Protein AF-A0A658NGP6-F1 (afdb_monomer)

pLDDT: mean 93.29, std 5.99, range [62.69, 97.69]

Mean predicted aligned error: 3.24 Å

Nearest PDB structures (foldseek):
  7xmd-assembly1_D  TM=6.388E-01  e=5.912E+00  Escherichia coli
  2key-assembly1_A  TM=7.628E-01  e=8.163E+00  Bacteroides fragilis NCTC 9343
  6o35-assembly1_B-2  TM=3.770E-01  e=5.1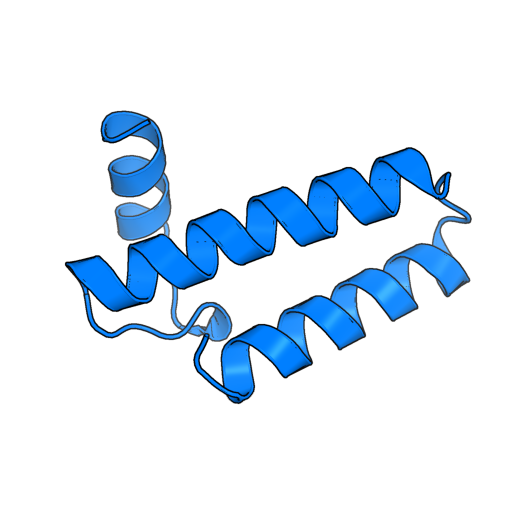97E+00  synthetic construct
  5jdk-assembly1_A  TM=4.063E-01  e=5.912E+00  Schizosaccharomyces pombe 972h-
  6o35-assembly1_A  TM=3.656E-01  e=7.175E+00  synthetic construct

Sequence (64 aa):
MSDASTASIDRFIDALWLEDGLSPNTLAAYRRDLSLFAAWLRAEDSQALDATTENQLQRYFAAR

Solvent-accessible surface area (backbone atoms only — not comparable to full-atom values): 3735 Å² total; per-residue (Å²): 121,56,72,65,37,50,54,53,51,50,53,52,50,54,48,43,49,74,75,68,65,57,53,71,67,57,52,51,49,52,53,51,53,54,48,51,50,36,43,48,38,36,73,77,68,70,40,50,50,92,71,61,52,71,67,57,53,55,50,51,63,73,76,104

Radius of gyration: 12.29 Å; Cα contacts (8 Å, |Δi|>4): 43; chains: 1; bounding box: 25×20×33 Å

Secondary structure (DSSP, 8-state):
--HHHHHHHHHHHHHHHHHS---HHHHHHHHHHHHHHHHHHHHHH---GGG--HHHHHHHHHT-

Foldseek 3Di:
DPPVQLVVLVVVLVCCCVPVVDDPVVSVVSSVVSVVLQVVCCVPPVDGSVPDDVVSVVVVVVVD

Structure (mmCIF, N/CA/C/O backbone):
data_AF-A0A658NGP6-F1
#
_entry.id   AF-A0A658NGP6-F1
#
loop_
_atom_site.group_PDB
_atom_site.id
_atom_site.type_symbol
_atom_site.label_atom_id
_atom_site.label_alt_id
_atom_site.label_comp_id
_atom_site.label_asym_id
_atom_site.label_entity_id
_atom_site.label_seq_id
_atom_site.pdbx_PDB_ins_code
_atom_site.Cartn_x
_atom_site.Cartn_y
_atom_site.Cartn_z
_atom_site.occupancy
_atom_site.B_iso_or_equiv
_atom_site.auth_seq_id
_atom_site.auth_comp_id
_atom_site.auth_asym_id
_atom_site.auth_atom_id
_atom_site.pdbx_PDB_model_num
ATOM 1 N N . MET A 1 1 ? -6.175 -12.451 3.998 1.00 62.69 1 MET A N 1
ATOM 2 C CA . MET A 1 1 ? -6.387 -11.286 3.112 1.00 62.69 1 MET A CA 1
ATOM 3 C C . MET A 1 1 ? -7.832 -11.300 2.651 1.00 62.69 1 MET A C 1
ATOM 5 O O . MET A 1 1 ? -8.348 -12.392 2.499 1.00 62.69 1 MET A O 1
ATOM 9 N N . SER A 1 2 ? -8.521 -10.164 2.556 1.00 75.12 2 SER A N 1
ATOM 10 C CA . SER A 1 2 ? -9.826 -10.080 1.903 1.00 75.12 2 SER A CA 1
ATOM 11 C C . SER A 1 2 ? -9.548 -10.138 0.414 1.00 75.12 2 SE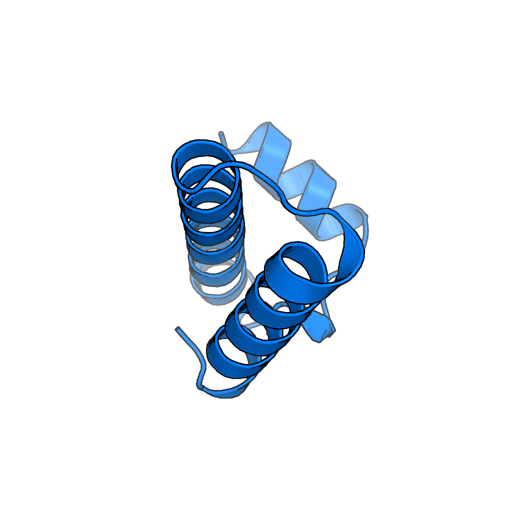R A C 1
ATOM 13 O O . SER A 1 2 ? -8.570 -9.534 -0.035 1.00 75.12 2 SER A O 1
ATOM 15 N N . ASP A 1 3 ? -10.400 -10.830 -0.334 1.00 81.81 3 ASP A N 1
ATOM 16 C CA . ASP A 1 3 ? -10.201 -11.026 -1.773 1.00 81.81 3 ASP A CA 1
ATOM 17 C C . ASP A 1 3 ? -10.062 -9.691 -2.519 1.00 81.81 3 ASP A C 1
ATOM 19 O O . ASP A 1 3 ? -9.231 -9.563 -3.415 1.00 81.81 3 ASP A O 1
ATOM 23 N N . ALA A 1 4 ? -10.779 -8.657 -2.064 1.00 87.44 4 ALA A N 1
ATOM 24 C CA . ALA A 1 4 ? -10.674 -7.300 -2.595 1.00 87.44 4 ALA A CA 1
ATOM 25 C C . ALA A 1 4 ? -9.264 -6.691 -2.447 1.00 87.44 4 ALA A C 1
ATOM 27 O O . ALA A 1 4 ? -8.709 -6.205 -3.429 1.00 87.44 4 ALA A O 1
ATOM 28 N N . SER A 1 5 ? -8.648 -6.759 -1.256 1.00 93.81 5 SER A N 1
ATOM 29 C CA . SER A 1 5 ? -7.299 -6.207 -1.046 1.00 93.81 5 SER A CA 1
ATOM 30 C C . SER A 1 5 ? -6.252 -6.948 -1.878 1.00 93.81 5 SER A C 1
ATOM 32 O O . SER A 1 5 ? -5.348 -6.315 -2.413 1.00 93.81 5 SER A O 1
ATOM 34 N N . THR A 1 6 ? -6.367 -8.276 -1.997 1.00 94.25 6 THR A N 1
ATOM 35 C CA . THR A 1 6 ? -5.450 -9.072 -2.829 1.00 94.25 6 THR A CA 1
ATOM 36 C C . THR A 1 6 ? -5.532 -8.639 -4.290 1.00 94.25 6 THR A C 1
ATOM 38 O O . THR A 1 6 ? -4.507 -8.332 -4.889 1.00 94.25 6 THR A O 1
ATOM 41 N N . ALA A 1 7 ? -6.748 -8.521 -4.830 1.00 95.69 7 ALA A N 1
ATOM 42 C CA . ALA A 1 7 ? -6.959 -8.112 -6.215 1.00 95.69 7 ALA A CA 1
ATOM 43 C C . ALA A 1 7 ? -6.416 -6.702 -6.508 1.00 95.69 7 ALA A C 1
ATOM 45 O O . ALA A 1 7 ? -5.876 -6.458 -7.586 1.00 95.69 7 ALA A O 1
ATOM 46 N N . SER A 1 8 ? -6.530 -5.766 -5.561 1.00 96.38 8 SER A N 1
ATOM 47 C CA . SER A 1 8 ? -5.966 -4.419 -5.718 1.00 96.38 8 SER A CA 1
ATOM 48 C C . SER A 1 8 ? -4.437 -4.404 -5.659 1.00 96.38 8 SER A C 1
ATOM 50 O O . SER A 1 8 ? -3.820 -3.696 -6.453 1.00 96.38 8 SER A O 1
ATOM 52 N N . ILE A 1 9 ? -3.818 -5.229 -4.806 1.00 97.31 9 ILE A N 1
ATOM 53 C CA . ILE A 1 9 ? -2.355 -5.402 -4.788 1.00 97.31 9 ILE A CA 1
ATOM 54 C C . ILE A 1 9 ? -1.871 -5.984 -6.119 1.00 97.31 9 ILE A C 1
ATOM 56 O O . ILE A 1 9 ? -0.910 -5.470 -6.681 1.00 97.31 9 ILE A O 1
ATOM 60 N N . ASP A 1 10 ? -2.534 -7.018 -6.640 1.00 96.50 10 ASP A N 1
ATOM 61 C CA . ASP A 1 10 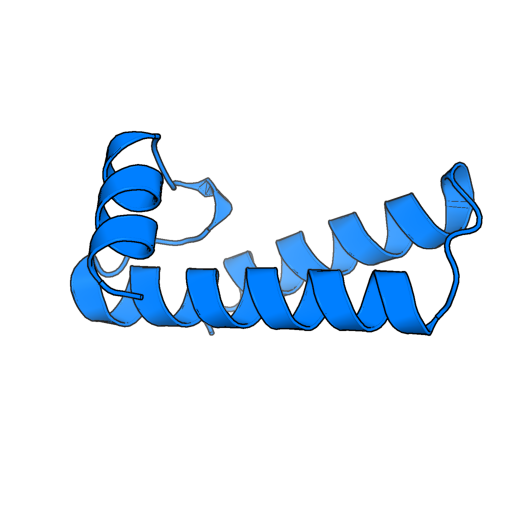? -2.154 -7.641 -7.912 1.00 96.50 10 ASP A CA 1
ATOM 62 C C . ASP A 1 10 ? -2.194 -6.639 -9.065 1.00 96.50 10 ASP A C 1
ATOM 64 O O . ASP A 1 10 ? -1.185 -6.444 -9.737 1.00 96.50 10 ASP A O 1
ATOM 68 N N . ARG A 1 11 ? -3.309 -5.911 -9.213 1.00 95.94 11 ARG A N 1
ATOM 69 C CA . ARG A 1 11 ? -3.444 -4.878 -10.252 1.00 95.94 11 ARG A CA 1
ATOM 70 C C . ARG A 1 11 ? -2.373 -3.794 -10.156 1.00 95.94 11 ARG A C 1
ATOM 72 O O . ARG A 1 11 ? -1.868 -3.351 -11.182 1.00 95.94 11 ARG A O 1
ATOM 79 N N . PHE A 1 12 ? -2.036 -3.356 -8.944 1.00 95.31 12 PHE A N 1
ATOM 80 C CA . PHE A 1 12 ? -1.001 -2.344 -8.735 1.00 95.31 12 PHE A CA 1
ATOM 81 C C . PHE A 1 12 ? 0.386 -2.853 -9.144 1.00 95.31 12 PHE A C 1
ATOM 83 O O . PHE A 1 12 ? 1.128 -2.151 -9.827 1.00 95.31 12 PHE A O 1
ATOM 90 N N . ILE A 1 13 ? 0.730 -4.085 -8.764 1.00 96.62 13 ILE A N 1
ATOM 91 C CA . ILE A 1 13 ? 2.016 -4.694 -9.118 1.00 96.62 13 ILE A CA 1
ATOM 92 C C . ILE A 1 13 ? 2.125 -4.927 -10.629 1.00 96.62 13 ILE A C 1
ATOM 94 O O . ILE A 1 13 ? 3.179 -4.649 -11.200 1.00 96.62 13 ILE A O 1
ATOM 98 N N . ASP A 1 14 ? 1.051 -5.383 -11.274 1.00 95.25 14 ASP A N 1
ATOM 99 C CA . ASP A 1 14 ? 1.018 -5.588 -12.724 1.00 95.25 14 ASP A CA 1
ATOM 100 C C . ASP A 1 14 ? 1.208 -4.266 -13.485 1.00 95.25 14 ASP A C 1
ATOM 102 O O . ASP A 1 14 ? 1.963 -4.218 -14.459 1.00 95.25 14 ASP A O 1
ATOM 106 N N . ALA A 1 15 ? 0.588 -3.177 -13.010 1.00 94.81 15 ALA A N 1
ATOM 107 C CA . ALA A 1 15 ? 0.765 -1.843 -13.584 1.00 94.81 15 ALA A CA 1
ATOM 108 C C . ALA A 1 15 ? 2.220 -1.356 -13.465 1.00 94.81 15 ALA A C 1
ATOM 110 O O . ALA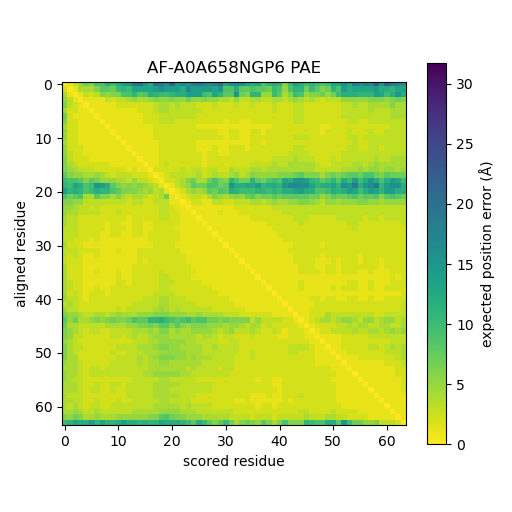 A 1 15 ? 2.817 -0.964 -14.464 1.00 94.81 15 ALA A O 1
ATOM 111 N N . LEU A 1 16 ? 2.832 -1.469 -12.279 1.00 93.31 16 LEU A N 1
ATOM 112 C CA . LEU A 1 16 ? 4.234 -1.080 -12.069 1.00 93.31 16 LEU A CA 1
ATOM 113 C C . LEU A 1 16 ? 5.223 -1.906 -12.902 1.00 93.31 16 LEU A C 1
ATOM 115 O O . LEU A 1 16 ? 6.276 -1.408 -13.301 1.00 93.31 16 LEU A O 1
ATOM 119 N N . TRP A 1 17 ? 4.916 -3.181 -13.150 1.00 91.75 17 TRP A N 1
ATOM 120 C CA . TRP A 1 17 ? 5.747 -4.018 -14.010 1.00 91.75 17 TRP A CA 1
ATOM 121 C C . TRP A 1 17 ? 5.698 -3.554 -15.471 1.00 91.75 17 TRP A C 1
ATOM 123 O O . TRP A 1 17 ? 6.739 -3.511 -16.128 1.00 91.75 17 TRP A O 1
ATOM 133 N N . LEU A 1 18 ? 4.510 -3.188 -15.963 1.00 90.38 18 LEU A N 1
ATOM 134 C CA . LEU A 1 18 ? 4.301 -2.774 -17.350 1.00 90.38 18 LEU A CA 1
ATOM 135 C C . LEU A 1 18 ? 4.811 -1.354 -17.637 1.00 90.38 18 LEU A C 1
ATOM 137 O O . LEU A 1 18 ? 5.369 -1.119 -18.708 1.00 90.38 18 LEU A O 1
ATOM 141 N N . GLU A 1 19 ? 4.601 -0.419 -16.710 1.00 87.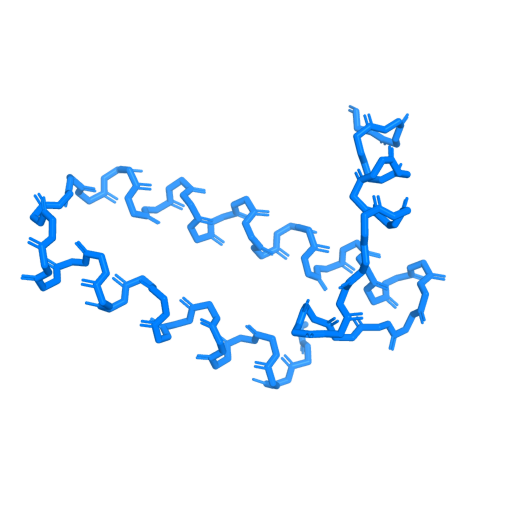06 19 GLU A N 1
ATOM 142 C CA . GLU A 1 19 ? 4.847 1.013 -16.929 1.00 87.06 19 GLU A CA 1
ATOM 143 C C . GLU A 1 19 ? 6.263 1.442 -16.525 1.00 87.06 19 GLU A C 1
ATOM 145 O O . GLU A 1 19 ? 6.935 2.142 -17.283 1.00 87.06 19 GLU A O 1
ATOM 150 N N . ASP A 1 20 ? 6.744 0.978 -15.369 1.00 81.88 20 ASP A N 1
ATOM 151 C CA . ASP A 1 20 ? 7.983 1.481 -14.761 1.00 81.88 20 ASP A CA 1
ATOM 152 C C . ASP A 1 20 ? 9.174 0.522 -14.912 1.00 81.88 20 ASP A C 1
ATOM 154 O O . ASP A 1 20 ? 10.306 0.866 -14.560 1.00 81.88 20 ASP A O 1
ATOM 158 N N . GLY A 1 21 ? 8.945 -0.701 -15.412 1.00 84.19 21 GLY A N 1
ATOM 159 C CA . GLY A 1 21 ? 9.993 -1.710 -15.608 1.00 84.19 21 GLY A CA 1
ATOM 160 C C . GLY A 1 21 ? 10.768 -2.039 -14.326 1.00 84.19 21 GLY A C 1
ATOM 161 O O . GLY A 1 21 ? 11.957 -2.370 -14.385 1.00 84.19 21 GLY A O 1
ATOM 162 N N . LEU A 1 22 ? 10.123 -1.902 -13.159 1.00 90.31 22 LEU A N 1
ATOM 163 C CA . LEU A 1 22 ? 10.777 -2.070 -11.864 1.00 90.31 22 LEU A CA 1
ATOM 164 C C . LEU A 1 22 ? 11.386 -3.464 -11.717 1.00 90.31 22 LEU A C 1
ATOM 166 O O . LEU A 1 22 ? 10.864 -4.471 -12.201 1.00 90.31 22 LEU A O 1
ATOM 170 N N . SER A 1 23 ? 12.495 -3.525 -10.976 1.00 95.00 23 SER A N 1
ATOM 171 C CA . SER A 1 23 ? 13.166 -4.796 -10.719 1.00 95.00 23 SER A CA 1
ATOM 172 C C . SER A 1 23 ? 12.231 -5.791 -10.007 1.00 95.00 23 SER A C 1
ATOM 174 O O . SER A 1 23 ? 11.419 -5.376 -9.169 1.00 95.00 23 SER A O 1
ATOM 176 N N . PRO A 1 24 ? 12.393 -7.110 -10.233 1.00 94.12 24 PRO A N 1
ATOM 177 C CA . PRO A 1 24 ? 11.614 -8.130 -9.530 1.00 94.12 24 PRO A CA 1
ATOM 178 C C . PRO A 1 24 ? 11.684 -8.003 -8.002 1.00 94.12 24 PRO A C 1
ATOM 180 O O . PRO A 1 24 ? 10.693 -8.229 -7.312 1.00 94.12 24 PRO A O 1
ATOM 183 N N . ASN A 1 25 ? 12.837 -7.586 -7.469 1.00 96.44 25 ASN A N 1
ATOM 184 C CA . ASN A 1 25 ? 13.028 -7.396 -6.032 1.00 96.44 25 ASN A CA 1
ATOM 185 C C . ASN A 1 25 ? 12.214 -6.212 -5.496 1.00 96.44 25 ASN A C 1
ATOM 187 O O . ASN A 1 25 ? 11.640 -6.309 -4.413 1.00 96.44 25 ASN A O 1
ATOM 191 N N . THR A 1 26 ? 12.129 -5.116 -6.254 1.00 95.75 26 THR A N 1
ATOM 192 C CA . THR A 1 26 ? 11.321 -3.946 -5.882 1.00 95.75 26 THR A CA 1
ATOM 193 C C . THR A 1 26 ? 9.834 -4.295 -5.878 1.00 95.75 26 THR A C 1
ATOM 195 O O . THR A 1 26 ? 9.141 -4.014 -4.903 1.00 95.75 26 THR A O 1
ATOM 198 N N . LEU A 1 27 ? 9.353 -4.984 -6.919 1.00 96.69 27 LEU A N 1
ATOM 199 C CA . LEU A 1 27 ? 7.962 -5.442 -6.999 1.0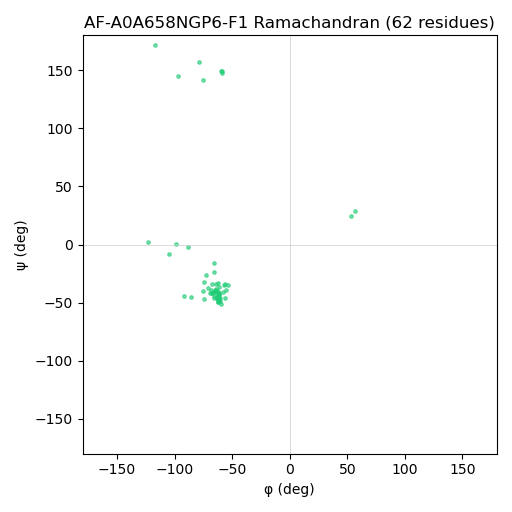0 96.69 27 LEU A CA 1
ATOM 200 C C . LEU A 1 27 ? 7.619 -6.414 -5.861 1.00 96.69 27 LEU A C 1
ATOM 202 O O . LEU A 1 27 ? 6.566 -6.298 -5.233 1.00 96.69 27 LEU A O 1
ATOM 206 N N . ALA A 1 28 ? 8.526 -7.343 -5.542 1.00 97.19 28 ALA A N 1
ATOM 207 C CA . ALA A 1 28 ? 8.354 -8.266 -4.423 1.00 97.19 28 ALA A CA 1
ATOM 208 C C . ALA A 1 28 ? 8.304 -7.539 -3.067 1.00 97.19 28 ALA A C 1
ATOM 210 O O . ALA A 1 28 ? 7.478 -7.890 -2.221 1.00 97.19 28 ALA A O 1
ATOM 211 N N . ALA A 1 29 ? 9.143 -6.516 -2.867 1.00 97.56 29 ALA A N 1
ATOM 212 C CA . ALA A 1 29 ? 9.129 -5.693 -1.660 1.00 97.56 29 ALA A CA 1
ATOM 213 C C . ALA A 1 29 ? 7.794 -4.949 -1.505 1.00 97.56 29 ALA A C 1
ATOM 215 O O . ALA A 1 29 ? 7.142 -5.083 -0.472 1.00 97.56 29 ALA A O 1
ATOM 216 N N . TYR A 1 30 ? 7.319 -4.272 -2.555 1.00 97.06 30 TYR A N 1
ATOM 217 C CA . TYR A 1 30 ? 6.026 -3.579 -2.529 1.00 97.06 30 TYR A CA 1
ATOM 218 C C . TYR A 1 30 ? 4.857 -4.525 -2.273 1.00 97.06 30 TYR A C 1
ATOM 220 O O . TYR A 1 30 ? 4.025 -4.258 -1.406 1.00 97.06 30 TYR A O 1
ATOM 228 N N . ARG A 1 31 ? 4.816 -5.673 -2.960 1.00 97.69 31 ARG A N 1
ATOM 229 C CA . ARG A 1 31 ? 3.789 -6.696 -2.730 1.00 97.69 31 ARG A CA 1
ATOM 230 C C . ARG A 1 31 ? 3.775 -7.146 -1.274 1.00 97.69 31 ARG A C 1
ATOM 232 O O . ARG A 1 31 ? 2.702 -7.257 -0.679 1.00 97.69 31 ARG A O 1
ATOM 239 N N . ARG A 1 32 ? 4.948 -7.4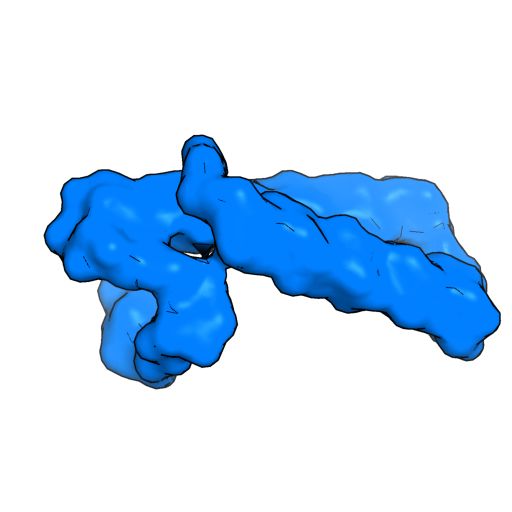17 -0.699 1.00 97.62 32 ARG A N 1
ATOM 240 C CA . ARG A 1 32 ? 5.085 -7.842 0.696 1.00 97.62 32 ARG A CA 1
ATOM 241 C C . ARG A 1 32 ? 4.588 -6.765 1.653 1.00 97.62 32 ARG A C 1
ATOM 243 O O . ARG A 1 32 ? 3.792 -7.077 2.536 1.00 97.62 32 ARG A O 1
ATOM 250 N N . ASP A 1 33 ? 5.025 -5.527 1.473 1.00 97.25 33 ASP A N 1
ATOM 251 C CA . ASP A 1 33 ? 4.706 -4.440 2.397 1.00 97.25 33 ASP A CA 1
ATOM 252 C C . ASP A 1 33 ? 3.213 -4.080 2.350 1.00 97.25 33 ASP A C 1
ATOM 254 O O . ASP A 1 33 ? 2.575 -3.975 3.401 1.00 97.25 33 ASP A O 1
ATOM 258 N N . LEU A 1 34 ? 2.611 -4.026 1.156 1.00 97.25 34 LEU A N 1
ATOM 259 C CA . LEU A 1 34 ? 1.164 -3.842 0.995 1.00 97.25 34 LEU A CA 1
ATOM 260 C C . LEU A 1 34 ? 0.360 -5.012 1.578 1.00 97.25 34 LEU A C 1
ATOM 262 O O . LEU A 1 34 ? -0.679 -4.796 2.201 1.00 97.25 34 LEU A O 1
ATOM 266 N N . SER A 1 35 ? 0.843 -6.250 1.426 1.00 97.25 35 SER A N 1
ATOM 267 C CA . SER A 1 35 ? 0.179 -7.431 1.996 1.00 97.25 35 SER A CA 1
ATOM 268 C C . SER A 1 35 ? 0.201 -7.416 3.524 1.00 97.25 35 SER A C 1
ATOM 270 O O . SER A 1 35 ? -0.801 -7.751 4.157 1.00 97.25 35 SER A O 1
ATOM 272 N N . LEU A 1 36 ? 1.323 -7.008 4.128 1.00 96.75 36 LEU A N 1
ATOM 273 C CA . LEU A 1 36 ? 1.444 -6.853 5.578 1.00 96.75 36 LEU A CA 1
ATOM 274 C C . LEU A 1 36 ? 0.497 -5.769 6.094 1.00 96.75 36 LEU A C 1
ATOM 276 O O . LEU A 1 36 ? -0.246 -6.015 7.046 1.00 96.75 36 LEU A O 1
ATOM 280 N N . PHE A 1 37 ? 0.449 -4.616 5.426 1.00 96.94 37 PHE A N 1
ATOM 281 C CA . PHE A 1 37 ? -0.467 -3.544 5.800 1.00 96.94 37 PHE A CA 1
ATOM 282 C C . PHE A 1 37 ? -1.940 -3.966 5.658 1.00 96.94 37 PHE A C 1
ATOM 284 O O . PHE A 1 37 ? -2.727 -3.805 6.589 1.00 96.94 37 PHE A O 1
ATOM 291 N N . ALA A 1 38 ? -2.316 -4.620 4.554 1.00 96.56 38 ALA A N 1
ATOM 292 C CA . ALA A 1 38 ? -3.668 -5.142 4.344 1.00 96.56 38 ALA A CA 1
ATOM 293 C C . ALA A 1 38 ? -4.051 -6.282 5.308 1.00 96.56 38 ALA A C 1
ATOM 295 O O . ALA A 1 38 ? -5.240 -6.567 5.502 1.00 96.56 38 ALA A O 1
ATOM 296 N N . ALA A 1 39 ? -3.075 -7.002 5.863 1.00 95.62 39 ALA A N 1
ATOM 297 C CA . ALA A 1 39 ? -3.302 -7.972 6.928 1.00 95.62 39 ALA A CA 1
ATOM 298 C C . ALA A 1 39 ? -3.565 -7.268 8.261 1.00 95.62 39 ALA A C 1
ATOM 300 O O . ALA A 1 39 ? -4.559 -7.587 8.912 1.00 95.62 39 ALA A O 1
ATOM 301 N N . TRP A 1 40 ? -2.736 -6.282 8.605 1.00 96.06 40 TRP A N 1
ATOM 302 C CA . TRP A 1 40 ? -2.874 -5.481 9.818 1.00 96.06 40 TRP A CA 1
ATOM 303 C C . TRP A 1 40 ? -4.201 -4.705 9.859 1.00 96.06 40 TRP A C 1
ATOM 305 O O . TRP A 1 40 ? -4.943 -4.835 10.827 1.00 96.06 40 TRP A O 1
ATOM 315 N N . LEU A 1 41 ? -4.582 -4.025 8.768 1.00 95.62 41 LEU A N 1
ATOM 316 C CA . LEU A 1 41 ? -5.857 -3.295 8.658 1.00 95.62 41 LEU A CA 1
ATOM 317 C C . LEU A 1 41 ? -7.081 -4.166 8.950 1.00 95.62 41 LEU A C 1
ATOM 319 O O . LEU A 1 41 ? -8.038 -3.723 9.583 1.00 95.62 41 LEU A O 1
ATOM 323 N N . ARG A 1 42 ? -7.068 -5.422 8.491 1.00 93.69 42 ARG A N 1
ATOM 324 C CA . ARG A 1 42 ? -8.177 -6.335 8.781 1.00 93.69 42 ARG A CA 1
ATOM 325 C C . ARG A 1 42 ? -8.171 -6.847 10.207 1.00 93.69 42 ARG A C 1
ATOM 327 O O . ARG A 1 42 ? -9.250 -7.121 10.715 1.00 93.69 42 ARG A O 1
ATOM 334 N N . ALA A 1 43 ? -7.001 -7.016 10.814 1.00 93.88 43 ALA A N 1
ATOM 335 C CA . ALA A 1 43 ? -6.912 -7.450 12.200 1.00 93.88 43 ALA A CA 1
ATOM 336 C C . ALA A 1 43 ? -7.415 -6.359 13.159 1.00 93.88 43 ALA A C 1
ATOM 338 O O . ALA A 1 43 ? -8.150 -6.673 14.087 1.00 93.88 43 ALA A O 1
ATOM 339 N N . GLU A 1 44 ? -7.065 -5.098 12.900 1.00 92.69 44 GLU A N 1
ATOM 340 C CA . GLU A 1 44 ? -7.392 -3.971 13.782 1.00 92.69 44 GLU A CA 1
ATOM 341 C C . GLU A 1 44 ? -8.780 -3.376 13.517 1.00 92.69 44 GLU A C 1
ATOM 343 O O . GLU A 1 44 ? -9.542 -3.144 14.450 1.00 92.69 44 GLU A O 1
ATOM 348 N N . ASP A 1 45 ? -9.129 -3.154 12.246 1.00 88.38 45 ASP A N 1
ATOM 349 C CA . ASP A 1 45 ? -10.287 -2.330 11.875 1.00 88.38 45 ASP A CA 1
ATOM 350 C C . ASP A 1 45 ? -11.302 -3.080 10.990 1.00 88.38 45 ASP A C 1
ATOM 352 O O . ASP A 1 45 ? -12.291 -2.502 10.543 1.00 88.38 45 ASP A O 1
ATOM 356 N N . SER A 1 46 ? -11.070 -4.369 10.690 1.00 91.31 46 SER A N 1
ATOM 357 C CA . SER A 1 46 ? -11.854 -5.145 9.705 1.00 91.31 46 SER A CA 1
ATOM 358 C C . SER A 1 46 ? -11.959 -4.469 8.326 1.00 91.31 46 SER A C 1
ATOM 360 O O . SER A 1 46 ? -12.879 -4.740 7.552 1.00 91.31 46 SER A O 1
ATOM 362 N N . GLN A 1 47 ? -10.996 -3.605 7.995 1.00 92.69 47 GLN A N 1
ATOM 363 C CA . GLN A 1 47 ? -11.052 -2.736 6.824 1.00 92.69 47 GLN A CA 1
ATOM 364 C C . GLN A 1 47 ? -10.282 -3.322 5.634 1.00 92.69 47 GLN A C 1
ATOM 366 O O . GLN A 1 47 ? -9.246 -3.976 5.784 1.00 92.69 47 GLN A O 1
ATOM 371 N N . ALA A 1 48 ? -10.797 -3.092 4.425 1.00 93.31 48 ALA A N 1
ATOM 372 C CA . ALA A 1 48 ? -10.084 -3.394 3.188 1.00 93.31 48 ALA A CA 1
ATOM 373 C C . ALA A 1 48 ? -9.034 -2.314 2.882 1.00 93.31 48 ALA A C 1
ATOM 375 O O . ALA A 1 48 ? -9.161 -1.172 3.319 1.00 93.31 48 ALA A O 1
ATOM 376 N N . LEU A 1 49 ? -8.020 -2.674 2.090 1.00 94.44 49 LEU A N 1
ATOM 377 C CA . LEU A 1 49 ? -6.917 -1.771 1.744 1.00 94.44 49 LEU A CA 1
ATOM 378 C C . LEU A 1 49 ? -7.434 -0.533 0.996 1.00 94.44 49 LEU A C 1
ATOM 380 O O . LEU A 1 49 ? -7.090 0.585 1.351 1.00 94.44 49 LEU A O 1
ATOM 384 N N . ASP A 1 50 ? -8.342 -0.738 0.044 1.00 93.38 50 ASP A N 1
ATOM 385 C CA . ASP A 1 50 ? -8.931 0.318 -0.792 1.00 93.38 50 ASP A CA 1
ATOM 386 C C . ASP A 1 50 ? -9.803 1.307 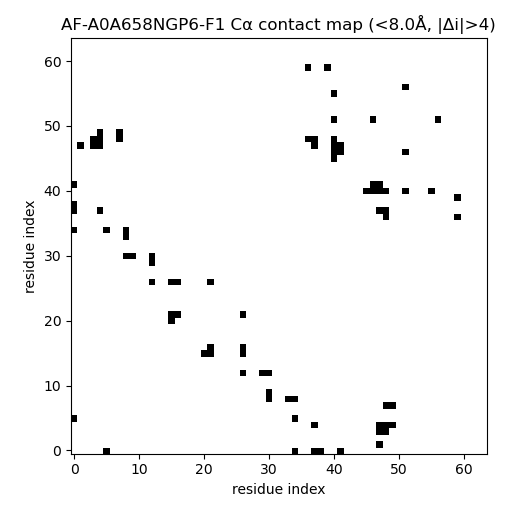-0.002 1.00 93.38 50 ASP A C 1
ATOM 388 O O . ASP A 1 50 ? -10.116 2.390 -0.486 1.00 93.38 50 ASP A O 1
ATOM 392 N N . ALA A 1 51 ? -10.200 0.935 1.217 1.00 93.88 51 ALA A N 1
ATOM 393 C CA . ALA A 1 51 ? -10.963 1.788 2.119 1.00 93.88 51 ALA A CA 1
ATOM 394 C C . ALA A 1 51 ? -10.076 2.471 3.172 1.00 93.88 51 ALA A C 1
ATOM 396 O O . ALA A 1 51 ? -10.603 3.156 4.042 1.00 93.88 51 ALA A O 1
ATOM 397 N N . THR A 1 52 ? -8.754 2.256 3.167 1.00 94.69 52 THR A N 1
ATOM 398 C CA . THR A 1 52 ? -7.842 2.838 4.164 1.00 94.69 52 THR A CA 1
ATOM 399 C C . THR A 1 52 ? -7.891 4.366 4.161 1.00 94.69 52 THR A C 1
ATOM 401 O O . THR A 1 52 ? -8.077 4.994 3.122 1.00 94.69 52 THR A O 1
ATOM 404 N N . THR A 1 53 ? -7.665 4.977 5.323 1.00 96.19 53 THR A N 1
ATOM 405 C CA . THR A 1 53 ? -7.454 6.426 5.445 1.00 96.19 53 THR A CA 1
ATOM 406 C C . THR A 1 53 ? -6.054 6.717 5.981 1.00 96.19 53 THR A C 1
ATOM 408 O O . THR A 1 53 ? -5.333 5.815 6.420 1.00 96.19 53 THR A O 1
ATOM 411 N N . GLU A 1 54 ? -5.668 7.992 5.970 1.00 96.88 54 GLU A N 1
ATOM 412 C CA . GLU A 1 54 ? -4.402 8.455 6.542 1.00 96.88 54 GLU A CA 1
ATOM 413 C C . GLU A 1 54 ? -4.261 8.092 8.029 1.00 96.88 54 GLU A C 1
ATOM 415 O O . GLU A 1 54 ? -3.172 7.738 8.477 1.00 96.88 54 GLU A O 1
ATOM 420 N N . ASN A 1 55 ? -5.358 8.097 8.797 1.00 96.56 55 ASN A N 1
ATOM 421 C CA . ASN A 1 55 ? -5.303 7.745 10.214 1.00 96.56 55 ASN A CA 1
ATOM 422 C C . ASN A 1 55 ? -4.842 6.294 10.429 1.00 96.56 55 ASN A C 1
ATOM 424 O O . ASN A 1 55 ? -3.997 6.041 11.289 1.00 96.56 55 ASN A O 1
ATOM 428 N N . GLN A 1 56 ? -5.339 5.343 9.629 1.00 96.38 56 GLN A N 1
ATOM 429 C CA . GLN A 1 56 ? -4.880 3.958 9.725 1.00 96.38 56 GLN A CA 1
ATOM 430 C C . GLN A 1 56 ? -3.421 3.801 9.289 1.00 96.38 56 GLN A C 1
ATOM 432 O O . GLN A 1 56 ? -2.704 2.999 9.882 1.00 96.38 56 GLN A O 1
ATOM 437 N N . LEU A 1 57 ? -2.955 4.582 8.308 1.00 95.44 57 LEU A N 1
ATOM 438 C CA . LEU A 1 57 ? -1.538 4.599 7.926 1.00 95.44 57 LEU A CA 1
ATOM 439 C C . LEU A 1 57 ? -0.652 5.062 9.089 1.00 95.44 57 LEU A C 1
ATOM 441 O O . LEU A 1 57 ? 0.332 4.401 9.415 1.00 95.44 57 LEU A O 1
ATOM 445 N N . GLN A 1 58 ? -1.025 6.154 9.761 1.00 97.06 58 GLN A N 1
ATOM 446 C CA . GLN A 1 58 ? -0.295 6.645 10.933 1.00 97.06 58 GLN A CA 1
ATOM 447 C C . GLN A 1 58 ? -0.289 5.620 12.075 1.00 97.06 58 GLN A C 1
ATOM 449 O O . GLN A 1 58 ? 0.755 5.377 12.681 1.00 97.06 58 GLN A O 1
ATOM 454 N N . ARG A 1 59 ? -1.431 4.973 12.341 1.00 96.81 59 ARG A N 1
ATOM 455 C CA . ARG A 1 59 ? -1.528 3.905 13.349 1.00 96.81 59 ARG A CA 1
ATOM 456 C C . ARG A 1 59 ? -0.655 2.700 12.998 1.00 96.81 59 ARG A C 1
ATOM 458 O O . ARG A 1 59 ? 0.007 2.171 13.884 1.00 96.81 59 ARG A O 1
ATOM 465 N N . TYR A 1 60 ? -0.613 2.294 11.730 1.00 96.50 60 TYR A N 1
ATOM 466 C CA . TYR A 1 60 ? 0.244 1.198 11.281 1.00 96.50 60 TYR A CA 1
ATOM 467 C C . TYR A 1 60 ? 1.725 1.511 11.499 1.00 96.50 60 TYR A C 1
ATOM 469 O O . TYR A 1 60 ? 2.446 0.672 12.031 1.00 96.50 60 TYR A O 1
ATOM 477 N N . PHE A 1 61 ? 2.171 2.727 11.162 1.00 95.62 61 PHE A N 1
ATOM 478 C CA . PHE A 1 61 ? 3.550 3.146 11.422 1.00 95.62 61 PHE A CA 1
ATOM 479 C C . 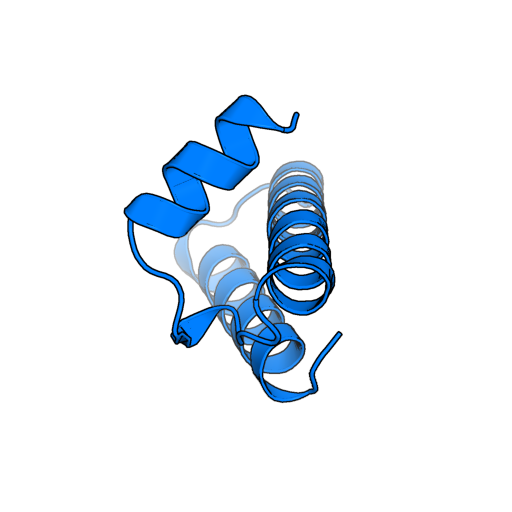PHE A 1 61 ? 3.883 3.216 12.914 1.00 95.62 61 PHE A C 1
ATOM 481 O O . PHE A 1 61 ? 5.003 2.898 13.288 1.00 95.62 61 PHE A O 1
ATOM 488 N N . ALA A 1 62 ? 2.930 3.594 13.769 1.00 96.06 62 ALA A N 1
ATOM 489 C CA . ALA A 1 62 ? 3.131 3.596 15.218 1.00 96.06 62 ALA A CA 1
ATOM 490 C C . ALA A 1 62 ? 3.169 2.181 15.832 1.00 96.06 62 ALA A C 1
ATOM 492 O O . ALA A 1 62 ? 3.766 1.989 16.888 1.00 96.06 62 ALA A O 1
ATOM 493 N N . ALA A 1 63 ? 2.524 1.200 15.194 1.00 92.19 63 ALA A N 1
ATOM 494 C CA . ALA A 1 63 ? 2.470 -0.193 15.644 1.00 92.19 63 ALA A CA 1
ATOM 495 C C . ALA A 1 63 ? 3.630 -1.064 15.118 1.00 92.19 63 ALA A C 1
ATOM 497 O O . ALA A 1 63 ? 3.683 -2.257 15.432 1.00 92.19 63 ALA A O 1
ATOM 498 N N . ARG A 1 64 ? 4.518 -0.502 14.290 1.00 80.12 64 ARG A N 1
ATOM 499 C CA . ARG A 1 64 ? 5.586 -1.210 13.576 1.00 80.12 64 ARG A CA 1
ATOM 500 C C . ARG A 1 64 ? 6.964 -0.889 14.136 1.00 80.12 64 ARG A C 1
ATOM 502 O O . ARG A 1 64 ? 7.778 -1.841 14.150 1.00 80.12 64 ARG A O 1
#